Protein AF-A0A392Q8U7-F1 (afdb_monomer)

Solvent-accessible surface area (backbone atoms only — not comparable to full-atom values): 6370 Å² total; per-residue (Å²): 109,75,68,58,57,28,57,77,69,73,33,41,71,47,76,48,48,31,69,77,49,61,53,99,48,90,65,51,25,44,49,48,54,52,50,53,56,49,52,37,59,79,44,52,52,18,37,39,35,34,36,45,46,36,64,45,47,71,56,70,81,80,61,81,98,56,88,42,72,41,54,54,34,50,51,47,47,52,57,50,54,62,59,40,74,78,67,76,43,49,47,79,45,77,39,58,92,44,79,90,56,58,62,69,78,80,69,58,131

Sequence (109 aa):
MARAVASEAGLNFLAVKGPELFSKWVGESEKAVRSLFVKARDNAPSVIFFDEIDSLAMNRGRDGDGVSVSDRVMAQLLVQMDGVRSRGDVAVIAATNRPDNIDPALLRP

InterPro domains:
  IPR003959 ATPase, AAA-type, core [PF00004] (1-108)
  IPR003960 ATPase, AAA-type, conserved site [PS00674] (90-108)
  IPR027417 P-loop containing nucleoside triphosphate hydrolase [G3DSA:3.40.50.300] (1-108)
  IPR027417 P-loop containing nucleoside triphosphate hydrolase [SSF52540] (1-108)
  IPR050168 AAA ATPase domain-containing protein [PTHR23077] (1-109)

Nearest PDB structures (foldseek):
  8rhn-assembly1_L  TM=9.104E-01  e=3.230E-11  Homo sapiens
  8u0v-assembly1_D  TM=8.870E-01  e=6.528E-11  Saccharomyces cerevisiae
  7ln4-assembly1_E  TM=9.021E-01  e=1.817E-10  Homo sapiens
  8u9p-assembly1_A  TM=8.847E-01  e=6.959E-11  Saccharomyces cerevisiae
  8r64-assembly1_A  TM=8.630E-01  e=2.065E-09  Homo sapiens

Organism: NCBI:txid97028

Structure (mmCIF, N/CA/C/O backbone):
data_AF-A0A392Q8U7-F1
#
_entry.id   AF-A0A392Q8U7-F1
#
loop_
_atom_site.group_PDB
_atom_site.id
_atom_site.type_symbol
_atom_site.label_atom_id
_atom_site.label_alt_id
_atom_site.label_comp_id
_atom_site.label_asym_id
_atom_site.label_entity_id
_atom_site.label_seq_id
_atom_site.pdbx_PDB_ins_code
_atom_site.Cartn_x
_atom_site.Cartn_y
_atom_site.Cartn_z
_atom_site.occupancy
_atom_site.B_iso_or_equiv
_atom_site.auth_seq_id
_atom_site.auth_comp_id
_atom_site.auth_asym_id
_atom_site.auth_atom_id
_atom_site.pdbx_PDB_model_num
ATOM 1 N N . MET A 1 1 ? -16.336 -1.892 -0.224 1.00 59.09 1 MET A N 1
ATOM 2 C CA . MET A 1 1 ? -16.480 -2.984 0.767 1.00 59.09 1 MET A CA 1
ATOM 3 C C . MET A 1 1 ? -15.447 -2.877 1.885 1.00 59.09 1 MET A C 1
ATOM 5 O O . MET A 1 1 ? -15.865 -2.709 3.020 1.00 59.09 1 MET A O 1
ATOM 9 N N . ALA A 1 2 ? -14.139 -2.844 1.594 1.00 61.03 2 ALA A N 1
ATOM 10 C CA . ALA A 1 2 ? -13.083 -2.757 2.618 1.00 61.03 2 ALA A CA 1
ATOM 11 C C . ALA A 1 2 ? -13.249 -1.594 3.629 1.00 61.03 2 ALA A C 1
ATOM 13 O O . ALA A 1 2 ? -13.122 -1.800 4.832 1.00 61.03 2 ALA A O 1
ATOM 14 N N . ARG A 1 3 ? -13.644 -0.398 3.163 1.00 58.31 3 ARG A N 1
ATOM 15 C CA . ARG A 1 3 ? -13.894 0.766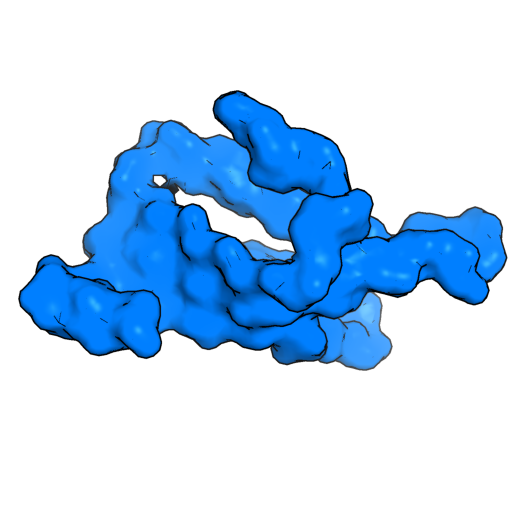 4.036 1.00 58.31 3 ARG A CA 1
ATOM 16 C C . ARG A 1 3 ? -15.055 0.571 5.020 1.00 58.31 3 ARG A C 1
ATOM 18 O O . ARG A 1 3 ? -14.977 1.043 6.144 1.00 58.31 3 ARG A O 1
ATOM 25 N N . ALA A 1 4 ? -16.123 -0.103 4.593 1.00 62.41 4 ALA A N 1
ATOM 26 C CA . ALA A 1 4 ? -17.308 -0.316 5.424 1.00 62.41 4 ALA A CA 1
ATOM 27 C C . ALA A 1 4 ? -17.014 -1.310 6.556 1.00 62.41 4 ALA A C 1
ATOM 29 O O . ALA A 1 4 ? -17.327 -1.026 7.705 1.00 62.41 4 ALA A O 1
ATOM 30 N N . VAL A 1 5 ? -16.313 -2.404 6.238 1.00 61.50 5 VAL A N 1
ATOM 31 C CA . VAL A 1 5 ? -15.900 -3.430 7.210 1.00 61.50 5 VAL A CA 1
ATOM 32 C C . VAL A 1 5 ? -14.970 -2.847 8.277 1.00 61.50 5 VAL A C 1
ATOM 34 O O . VAL A 1 5 ? -15.127 -3.129 9.459 1.00 61.50 5 VAL A O 1
ATOM 37 N N . ALA A 1 6 ? -14.024 -1.991 7.881 1.00 62.00 6 ALA A N 1
ATOM 38 C CA . ALA A 1 6 ? -13.104 -1.372 8.830 1.00 62.00 6 ALA A CA 1
ATOM 39 C C . ALA A 1 6 ? -13.793 -0.351 9.752 1.00 62.00 6 ALA A C 1
ATOM 41 O O . ALA A 1 6 ? -13.532 -0.350 10.952 1.00 62.00 6 ALA A O 1
ATOM 42 N N . SER A 1 7 ? -14.705 0.476 9.224 1.00 62.62 7 SER A N 1
ATOM 43 C CA . SER A 1 7 ? -15.474 1.415 10.052 1.00 62.62 7 SER A CA 1
ATOM 44 C C . SER A 1 7 ? -16.418 0.711 11.027 1.00 62.62 7 SER A C 1
ATOM 46 O O . SER A 1 7 ? -16.550 1.167 12.158 1.00 62.62 7 SER A O 1
ATOM 48 N N . GLU A 1 8 ? -17.041 -0.397 10.624 1.00 60.84 8 GLU A N 1
ATOM 49 C CA . GLU A 1 8 ? -17.920 -1.182 11.498 1.00 60.84 8 GLU A CA 1
ATOM 50 C C . GLU A 1 8 ? -17.135 -1.911 12.606 1.00 60.84 8 GLU A C 1
ATOM 52 O O . GLU A 1 8 ? -17.620 -2.042 13.727 1.00 60.84 8 GLU A O 1
ATOM 57 N N . ALA A 1 9 ? -15.884 -2.297 12.333 1.00 61.38 9 ALA A N 1
ATOM 58 C CA . ALA A 1 9 ? -14.971 -2.905 13.304 1.00 61.38 9 ALA A CA 1
ATOM 59 C C . ALA A 1 9 ? -14.226 -1.894 14.206 1.00 61.38 9 ALA A C 1
ATOM 61 O O . ALA A 1 9 ? -13.420 -2.305 15.040 1.00 61.38 9 ALA A O 1
ATOM 62 N N . GLY A 1 10 ? -14.448 -0.581 14.040 1.00 66.00 10 GLY A N 1
ATOM 63 C CA . GLY A 1 10 ? -13.736 0.464 14.791 1.00 66.00 10 GLY A CA 1
ATOM 64 C C . GLY A 1 10 ? -12.247 0.598 14.439 1.00 66.00 10 GLY A C 1
ATOM 65 O O . GLY A 1 10 ? -11.474 1.138 15.227 1.00 66.00 10 GLY A O 1
ATOM 66 N N . LEU A 1 11 ? -11.836 0.101 13.269 1.00 78.50 11 LEU A N 1
ATOM 67 C CA . LEU A 1 11 ? -10.451 0.106 12.799 1.00 78.50 11 LEU A CA 1
ATOM 68 C C . LEU A 1 11 ? -10.162 1.350 11.956 1.00 78.50 11 LEU A C 1
ATOM 70 O O . LEU A 1 11 ? -10.970 1.769 11.121 1.00 78.50 11 LEU A O 1
ATOM 74 N N . ASN A 1 12 ? -8.962 1.907 12.104 1.00 85.06 12 ASN A N 1
ATOM 75 C CA . ASN A 1 12 ? -8.525 3.009 11.255 1.00 85.06 12 ASN A CA 1
ATOM 76 C C . ASN A 1 12 ? -8.270 2.513 9.828 1.00 85.06 12 ASN A C 1
ATOM 78 O O . ASN A 1 12 ? -7.450 1.629 9.614 1.00 85.06 12 ASN A O 1
ATOM 82 N N . PHE A 1 13 ? -8.952 3.087 8.835 1.00 87.44 13 PHE A N 1
ATOM 83 C CA . PHE A 1 13 ? -8.863 2.640 7.442 1.00 87.44 13 PHE A CA 1
ATOM 84 C C . PHE A 1 13 ? -8.166 3.673 6.556 1.00 87.44 13 PHE A C 1
ATOM 86 O O . PHE A 1 13 ? -8.666 4.785 6.366 1.00 87.44 13 PHE A O 1
ATOM 93 N N . LEU A 1 14 ? -7.029 3.290 5.979 1.00 89.50 14 LEU A N 1
ATOM 94 C CA . LEU A 1 14 ? -6.215 4.114 5.090 1.00 89.50 14 LEU A CA 1
ATOM 95 C C . LEU A 1 14 ? -6.234 3.499 3.688 1.00 89.50 14 LEU A C 1
ATOM 97 O O . LEU A 1 14 ? -5.546 2.516 3.443 1.00 89.50 14 LEU A O 1
ATOM 101 N N . ALA A 1 15 ? -7.014 4.067 2.768 1.00 87.88 15 ALA A N 1
ATOM 102 C CA . ALA A 1 15 ? -7.030 3.633 1.371 1.00 87.88 15 ALA A CA 1
ATOM 103 C C . ALA A 1 15 ? -6.142 4.521 0.503 1.00 87.88 15 ALA A C 1
ATOM 105 O O . ALA A 1 15 ? -6.194 5.744 0.630 1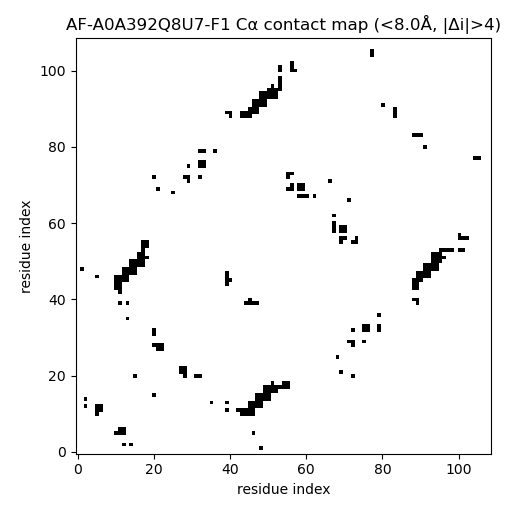.00 87.88 15 ALA A O 1
ATOM 106 N N . VAL A 1 16 ? -5.371 3.895 -0.383 1.00 88.31 16 VAL A N 1
ATOM 107 C CA . VAL A 1 16 ? -4.503 4.560 -1.357 1.00 88.31 16 VAL A CA 1
ATOM 108 C C . VAL A 1 16 ? -4.580 3.810 -2.680 1.00 88.31 16 VAL A C 1
ATOM 110 O O . VAL A 1 16 ? -4.527 2.580 -2.694 1.00 88.31 16 VAL A O 1
ATOM 113 N N . LYS A 1 17 ? -4.681 4.532 -3.796 1.00 85.56 17 LYS A N 1
ATOM 114 C CA . LYS A 1 17 ? -4.562 3.916 -5.125 1.00 85.56 17 LYS A CA 1
ATOM 115 C C . LYS A 1 17 ? -3.105 3.879 -5.571 1.00 85.56 17 LYS A C 1
ATOM 117 O O . LYS A 1 17 ? -2.364 4.828 -5.328 1.00 85.56 17 LYS A O 1
ATOM 122 N N . GLY A 1 18 ? -2.691 2.826 -6.269 1.00 77.81 18 GLY A N 1
ATOM 123 C CA . GLY A 1 18 ? -1.328 2.663 -6.776 1.00 77.81 18 GLY A CA 1
ATOM 124 C C . GLY A 1 18 ? -0.783 3.897 -7.519 1.00 77.81 18 GLY A C 1
ATOM 125 O O . GLY A 1 18 ? 0.325 4.335 -7.201 1.00 77.81 18 GLY A O 1
ATOM 126 N N . PRO A 1 19 ? -1.549 4.545 -8.423 1.00 78.44 19 PRO A N 1
ATOM 127 C CA . PRO A 1 19 ? -1.123 5.771 -9.100 1.00 78.44 19 PRO A CA 1
ATOM 128 C C . PRO A 1 19 ? -0.889 6.967 -8.167 1.00 78.44 19 PRO A C 1
ATOM 130 O O . PRO A 1 19 ? -0.054 7.817 -8.462 1.00 78.44 19 PRO A O 1
ATOM 133 N N . GLU A 1 20 ? -1.591 7.042 -7.034 1.00 78.12 20 GLU A N 1
ATOM 134 C CA . GLU A 1 20 ? -1.479 8.152 -6.073 1.00 78.12 20 GLU A CA 1
ATOM 135 C C . GLU A 1 20 ? -0.154 8.125 -5.301 1.00 78.12 20 GLU A C 1
ATOM 137 O O . GLU A 1 20 ? 0.268 9.141 -4.751 1.00 78.12 20 GLU A O 1
ATOM 142 N N . LEU A 1 21 ? 0.530 6.977 -5.283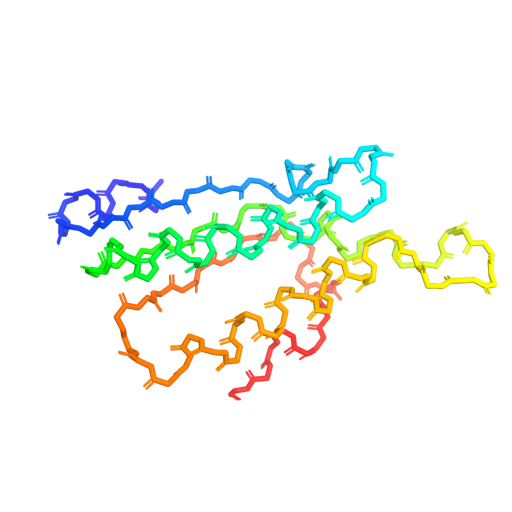 1.00 75.44 21 LEU A N 1
ATOM 143 C CA . LEU A 1 21 ? 1.866 6.850 -4.703 1.00 75.44 21 LEU A CA 1
ATOM 144 C C . LEU A 1 21 ? 2.959 7.410 -5.616 1.00 75.44 21 LEU A C 1
ATOM 146 O O . LEU A 1 21 ? 4.094 7.554 -5.167 1.00 75.44 21 LEU A O 1
ATOM 150 N N . PHE A 1 22 ? 2.645 7.733 -6.874 1.00 72.19 22 PHE A N 1
ATOM 151 C CA . PHE A 1 22 ? 3.600 8.288 -7.822 1.00 72.19 22 PHE A CA 1
ATOM 152 C C . PHE A 1 22 ? 3.553 9.817 -7.851 1.00 72.19 22 PHE A C 1
ATOM 154 O O . PHE A 1 22 ? 2.612 10.434 -8.343 1.00 72.19 22 PHE A O 1
ATOM 161 N N . SER A 1 23 ? 4.636 10.435 -7.391 1.00 63.38 23 SER A N 1
ATOM 162 C CA . SER A 1 23 ? 4.956 11.838 -7.641 1.00 63.38 23 SER A CA 1
ATOM 163 C C . SER A 1 23 ? 5.876 11.973 -8.862 1.00 63.38 23 SER A C 1
ATOM 165 O O . SER A 1 23 ? 6.710 11.106 -9.129 1.00 63.38 23 SER A O 1
ATOM 167 N N . LYS A 1 24 ? 5.761 13.092 -9.595 1.00 52.16 24 LYS A N 1
ATOM 168 C CA . LYS A 1 24 ? 6.728 13.484 -10.642 1.00 52.16 24 LYS A CA 1
ATOM 169 C C . LYS A 1 24 ? 8.099 13.869 -10.061 1.00 52.16 24 LYS A C 1
ATOM 171 O O . LYS A 1 24 ? 9.060 13.997 -10.815 1.00 52.16 24 LYS A O 1
ATOM 176 N N . TRP A 1 25 ? 8.193 14.065 -8.747 1.00 51.38 25 TRP A N 1
ATOM 177 C CA . TRP A 1 25 ? 9.406 14.463 -8.044 1.00 51.38 25 TRP A CA 1
ATOM 178 C C . TRP A 1 25 ? 10.112 13.244 -7.445 1.00 51.38 25 TRP A C 1
ATOM 180 O O . TRP A 1 25 ? 9.531 12.460 -6.691 1.00 51.38 25 TRP A O 1
ATOM 190 N N . VAL A 1 26 ? 11.396 13.092 -7.773 1.00 57.97 26 VAL A N 1
ATOM 191 C CA . VAL A 1 26 ? 12.242 11.998 -7.277 1.00 57.97 26 VAL A CA 1
ATOM 192 C C . VAL A 1 26 ? 12.278 12.017 -5.742 1.00 57.97 26 VAL A C 1
ATOM 194 O O . VAL A 1 26 ? 12.597 13.036 -5.138 1.00 57.97 26 VAL A O 1
ATOM 197 N N . GLY A 1 27 ? 11.955 10.884 -5.108 1.00 70.69 27 GLY A N 1
ATOM 198 C CA . GLY A 1 27 ? 11.995 10.697 -3.649 1.00 70.69 27 GLY A CA 1
ATOM 199 C C . GLY A 1 27 ? 10.703 11.046 -2.896 1.00 70.69 27 GLY A C 1
ATOM 200 O O . GLY A 1 27 ? 10.495 10.552 -1.786 1.00 70.69 27 GLY A O 1
ATOM 201 N N . GLU A 1 28 ? 9.784 11.817 -3.485 1.00 82.06 28 GLU A N 1
ATOM 202 C CA . GLU A 1 28 ? 8.491 12.099 -2.840 1.00 82.06 28 GLU A CA 1
ATOM 203 C C . GLU A 1 28 ? 7.618 10.848 -2.723 1.00 82.06 28 GLU A C 1
ATOM 205 O O . GLU A 1 28 ? 7.005 10.624 -1.680 1.00 82.06 28 GLU A O 1
ATOM 210 N N . SER A 1 29 ? 7.624 9.994 -3.746 1.00 84.31 29 SER A N 1
ATOM 211 C CA . SER A 1 29 ? 6.887 8.727 -3.755 1.00 84.31 29 SER A CA 1
ATOM 212 C C . SER A 1 29 ? 7.328 7.789 -2.618 1.00 84.31 29 SER A C 1
ATOM 214 O O 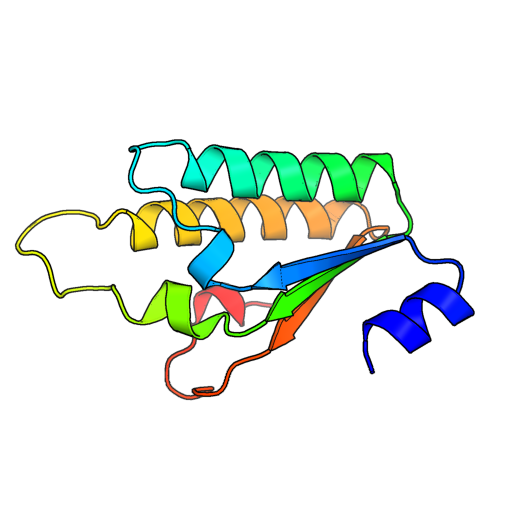. SER A 1 29 ? 6.506 7.228 -1.894 1.00 84.31 29 SER A O 1
ATOM 216 N N . GLU A 1 30 ? 8.639 7.671 -2.377 1.00 86.88 30 GLU A N 1
ATOM 217 C CA . GLU A 1 30 ? 9.196 6.856 -1.282 1.00 86.88 30 GLU A CA 1
ATOM 218 C C . GLU A 1 30 ? 8.817 7.418 0.099 1.00 86.88 30 GLU A C 1
ATOM 220 O O . GLU A 1 30 ? 8.529 6.672 1.046 1.00 86.88 30 GLU A O 1
ATOM 225 N N . LYS A 1 31 ? 8.798 8.753 0.219 1.00 88.25 31 LYS A N 1
ATOM 226 C CA . LYS A 1 31 ? 8.372 9.451 1.435 1.00 88.25 31 LYS A CA 1
ATOM 227 C C . LYS A 1 31 ? 6.874 9.289 1.681 1.00 88.25 31 LYS A C 1
ATOM 229 O O . LYS A 1 31 ? 6.483 9.147 2.841 1.00 88.25 31 LYS A O 1
ATOM 234 N N . ALA A 1 32 ? 6.053 9.270 0.632 1.00 88.00 32 ALA A N 1
ATOM 235 C CA . ALA A 1 32 ? 4.617 9.024 0.727 1.00 88.00 32 ALA A CA 1
ATOM 236 C C . ALA A 1 32 ? 4.343 7.624 1.293 1.00 88.00 32 ALA A C 1
ATOM 238 O O . ALA A 1 32 ? 3.618 7.504 2.282 1.00 88.00 32 ALA A O 1
ATOM 239 N N . VAL A 1 33 ? 5.023 6.595 0.768 1.00 90.12 33 VAL A N 1
ATOM 240 C CA . VAL A 1 33 ? 4.948 5.224 1.304 1.00 90.12 33 VAL A CA 1
ATOM 241 C C . VAL A 1 33 ? 5.354 5.193 2.778 1.00 90.12 33 VAL A C 1
ATOM 243 O O . VAL A 1 33 ? 4.601 4.703 3.616 1.00 90.12 33 VAL A O 1
ATOM 246 N N . ARG A 1 34 ? 6.503 5.774 3.150 1.00 91.12 34 ARG A N 1
ATOM 247 C CA . ARG A 1 34 ? 6.931 5.797 4.562 1.00 91.12 34 ARG A CA 1
ATOM 248 C C . ARG A 1 34 ? 5.905 6.494 5.461 1.00 9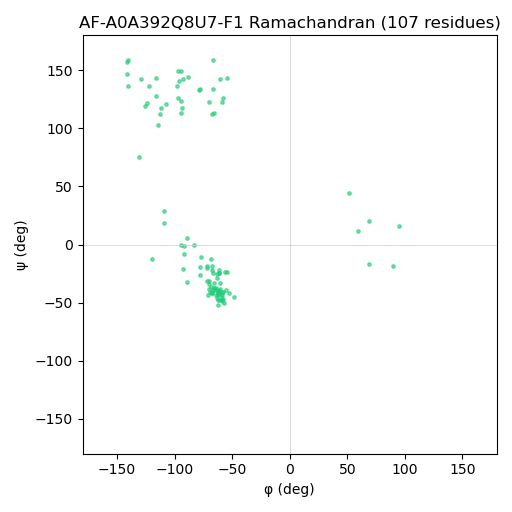1.12 34 ARG A C 1
ATOM 250 O O . ARG A 1 34 ? 5.564 5.970 6.519 1.00 91.12 34 ARG A O 1
ATOM 257 N N . SER A 1 35 ? 5.414 7.657 5.044 1.00 90.44 35 SER A N 1
ATOM 258 C CA . SER A 1 35 ? 4.448 8.454 5.811 1.00 90.44 35 SER A CA 1
ATOM 259 C C . SER A 1 35 ? 3.130 7.709 6.021 1.00 90.44 35 SER A C 1
ATOM 261 O O . SER A 1 35 ? 2.577 7.754 7.117 1.00 90.44 35 SER A O 1
ATOM 263 N N . LEU A 1 36 ? 2.660 6.974 5.007 1.00 91.19 36 LEU A N 1
ATOM 264 C CA . LEU A 1 36 ? 1.461 6.142 5.093 1.00 91.19 36 LEU A CA 1
ATOM 265 C C . LEU A 1 36 ? 1.589 5.082 6.195 1.00 91.19 36 LEU A C 1
ATOM 267 O O . LEU A 1 36 ? 0.710 4.973 7.047 1.00 91.19 36 LEU A O 1
ATOM 271 N N . PHE A 1 37 ? 2.703 4.349 6.225 1.00 91.31 37 PHE A N 1
ATOM 272 C CA . PHE A 1 37 ? 2.938 3.306 7.228 1.00 91.31 37 PHE A CA 1
ATOM 273 C C . PHE A 1 37 ? 3.228 3.85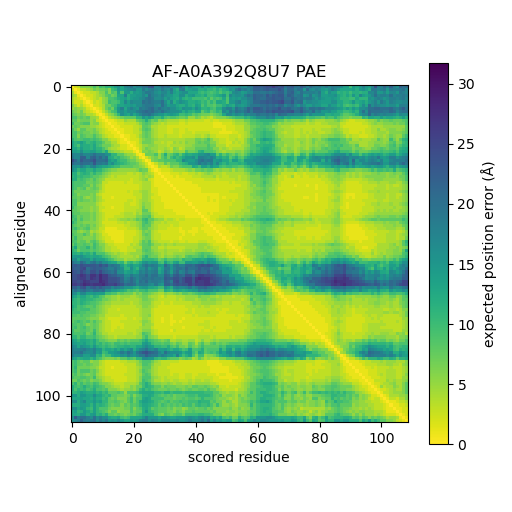9 8.626 1.00 91.31 37 PHE A C 1
ATOM 275 O O . PHE A 1 37 ? 2.903 3.213 9.619 1.00 91.31 37 PHE A O 1
ATOM 282 N N . VAL A 1 38 ? 3.853 5.034 8.745 1.00 90.88 38 VAL A N 1
ATOM 283 C CA . VAL A 1 38 ? 3.971 5.732 10.040 1.00 90.88 38 VAL A CA 1
ATOM 284 C C . VAL A 1 38 ? 2.580 6.091 10.556 1.00 90.88 38 VAL A C 1
ATOM 286 O O . VAL A 1 38 ? 2.208 5.657 11.639 1.00 90.88 38 VAL A O 1
ATOM 289 N N . LYS A 1 39 ? 1.757 6.745 9.730 1.00 90.19 39 LYS A N 1
ATOM 290 C CA . LYS A 1 39 ? 0.385 7.108 10.096 1.00 90.19 39 LYS A CA 1
ATOM 291 C C . LYS A 1 39 ? -0.461 5.890 10.471 1.00 90.19 39 LYS A C 1
ATOM 293 O O . LYS A 1 39 ? -1.225 5.961 11.425 1.00 90.19 39 LYS A O 1
ATOM 298 N N . ALA A 1 40 ? -0.329 4.779 9.750 1.00 90.50 40 ALA A N 1
ATOM 299 C CA . ALA A 1 40 ? -1.033 3.540 10.072 1.00 90.50 40 ALA A CA 1
ATOM 300 C C . ALA A 1 40 ? -0.643 2.986 11.450 1.00 90.50 40 ALA A C 1
ATOM 302 O O . ALA A 1 40 ? -1.518 2.602 12.222 1.00 90.50 40 ALA A O 1
ATOM 303 N N . ARG A 1 41 ? 0.656 2.987 11.774 1.00 88.38 41 ARG A N 1
ATOM 304 C CA . ARG A 1 41 ? 1.171 2.529 13.072 1.00 88.38 41 ARG A CA 1
ATOM 305 C C . ARG A 1 41 ? 0.750 3.439 14.219 1.00 88.38 41 ARG A C 1
ATOM 307 O O . ARG A 1 41 ? 0.348 2.938 15.260 1.00 88.38 41 ARG A O 1
ATOM 314 N N . ASP A 1 42 ? 0.798 4.751 14.014 1.00 89.19 42 ASP A N 1
ATOM 315 C CA . ASP A 1 42 ? 0.404 5.732 15.032 1.00 89.19 42 ASP A CA 1
ATOM 316 C C . ASP A 1 42 ? -1.101 5.674 15.338 1.00 89.19 42 ASP A C 1
ATOM 318 O O . ASP A 1 42 ? -1.532 6.044 16.425 1.00 89.19 42 ASP A O 1
ATOM 322 N N . ASN A 1 43 ? -1.897 5.189 14.381 1.00 88.31 43 ASN A N 1
ATOM 323 C CA . ASN A 1 43 ? -3.343 5.018 14.499 1.00 88.31 43 ASN A CA 1
ATOM 324 C C . ASN A 1 43 ? -3.737 3.532 14.585 1.00 88.31 43 ASN A C 1
ATOM 326 O O . ASN A 1 43 ? -4.815 3.149 14.139 1.00 88.31 43 ASN A O 1
ATOM 330 N N . ALA A 1 44 ? -2.872 2.667 15.108 1.00 86.38 44 ALA A N 1
ATOM 331 C CA . ALA A 1 44 ? -3.225 1.275 15.358 1.00 86.38 44 ALA A CA 1
ATOM 332 C C . ALA A 1 44 ? -4.407 1.158 16.361 1.00 86.38 44 ALA A C 1
ATOM 334 O O . ALA A 1 44 ? -4.464 1.942 17.310 1.00 86.38 44 ALA A O 1
ATOM 335 N N . PRO A 1 45 ? -5.345 0.202 16.188 1.00 89.69 45 PRO A N 1
ATOM 336 C CA . PRO A 1 45 ? -5.371 -0.821 15.145 1.00 89.69 45 PRO A CA 1
ATOM 337 C C . PRO A 1 45 ? -5.865 -0.267 13.795 1.00 89.69 45 PRO A C 1
ATOM 339 O O . PRO A 1 45 ? -6.870 0.449 13.723 1.00 89.69 45 PRO A O 1
ATOM 342 N N . SER A 1 46 ? -5.151 -0.582 12.709 1.00 89.75 46 SER A N 1
ATOM 343 C CA . SER A 1 46 ? -5.431 -0.005 11.388 1.00 89.75 46 SER A CA 1
ATOM 344 C C . SER A 1 46 ? -5.310 -0.986 10.223 1.00 89.75 46 SER A C 1
ATOM 346 O O . SER A 1 46 ? -4.659 -2.025 10.301 1.00 89.75 46 SER A O 1
ATOM 348 N N . VAL A 1 47 ? -5.959 -0.635 9.115 1.00 90.56 47 VAL A N 1
ATOM 349 C CA . VAL A 1 47 ? -5.938 -1.350 7.843 1.00 90.56 47 VAL A CA 1
ATOM 350 C C . VAL A 1 47 ? -5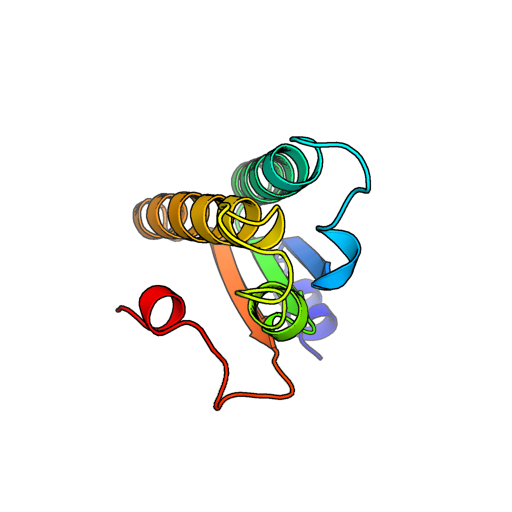.480 -0.388 6.752 1.00 90.56 47 VAL A C 1
ATOM 352 O O . VAL A 1 47 ? -6.118 0.641 6.517 1.00 90.56 47 VAL A O 1
ATOM 355 N N . ILE A 1 48 ? -4.399 -0.736 6.060 1.00 91.19 48 ILE A N 1
ATOM 356 C CA . ILE A 1 48 ? -3.962 -0.067 4.833 1.00 91.19 48 ILE A CA 1
ATOM 357 C C . ILE A 1 48 ? -4.527 -0.846 3.645 1.00 91.19 48 ILE A C 1
ATOM 359 O O . ILE A 1 48 ? -4.278 -2.042 3.523 1.00 91.19 48 ILE A O 1
ATOM 363 N N . PHE A 1 49 ? -5.276 -0.181 2.770 1.00 91.38 49 PHE A N 1
ATOM 364 C CA . PHE A 1 49 ? -5.837 -0.761 1.555 1.00 91.38 49 PHE A CA 1
ATOM 365 C C . PHE A 1 49 ? -5.192 -0.136 0.317 1.00 91.38 49 PHE A C 1
ATOM 367 O O . PHE A 1 49 ? -5.407 1.042 0.036 1.00 91.38 49 PHE A O 1
ATOM 374 N N . PHE A 1 50 ? -4.424 -0.931 -0.422 1.00 89.75 50 PHE A N 1
ATOM 375 C CA . PHE A 1 50 ? -3.868 -0.557 -1.717 1.00 89.75 50 PHE A CA 1
ATOM 376 C C . PHE A 1 50 ? -4.798 -1.024 -2.834 1.00 89.75 50 PHE A C 1
ATOM 378 O O . PHE A 1 50 ? -5.007 -2.221 -2.994 1.00 89.75 50 PHE A O 1
ATOM 385 N N . ASP A 1 51 ? -5.340 -0.098 -3.614 1.00 88.25 51 ASP A N 1
ATOM 386 C CA . ASP A 1 51 ? -6.080 -0.425 -4.837 1.00 88.25 51 ASP A CA 1
ATOM 387 C C . ASP A 1 51 ? -5.169 -0.292 -6.059 1.00 88.25 51 ASP A C 1
ATOM 389 O O . ASP A 1 51 ? -4.272 0.551 -6.056 1.00 88.25 51 ASP A O 1
ATOM 393 N N . GLU A 1 52 ? -5.397 -1.091 -7.100 1.00 87.69 52 GLU A N 1
ATOM 394 C CA . GLU A 1 52 ? -4.592 -1.086 -8.335 1.00 87.69 52 GLU A CA 1
ATOM 395 C C . GLU A 1 52 ? -3.076 -1.210 -8.078 1.00 87.69 52 GLU A C 1
ATOM 397 O O . GLU A 1 52 ? -2.261 -0.486 -8.655 1.00 87.69 52 GLU A O 1
ATOM 402 N N . ILE A 1 53 ? -2.662 -2.122 -7.187 1.00 83.56 53 ILE A N 1
ATOM 403 C CA . ILE A 1 53 ? -1.239 -2.290 -6.837 1.00 83.56 53 ILE A CA 1
ATOM 404 C C . ILE A 1 53 ? -0.381 -2.701 -8.050 1.00 83.56 53 ILE A C 1
ATOM 406 O O . ILE A 1 53 ? 0.822 -2.447 -8.086 1.00 83.56 53 ILE A O 1
ATOM 410 N N . ASP A 1 54 ? -0.994 -3.280 -9.084 1.00 80.75 54 ASP A N 1
ATOM 411 C CA . ASP A 1 54 ? -0.365 -3.583 -10.368 1.00 80.75 54 ASP A CA 1
ATOM 412 C C . ASP A 1 54 ? 0.141 -2.339 -11.106 1.00 80.75 54 ASP A C 1
ATOM 414 O O . ASP A 1 54 ? 1.114 -2.434 -11.859 1.00 80.75 54 ASP A O 1
ATOM 418 N N . SER A 1 55 ? -0.416 -1.153 -10.840 1.00 79.25 55 SER A N 1
ATOM 419 C CA . SER A 1 55 ? 0.1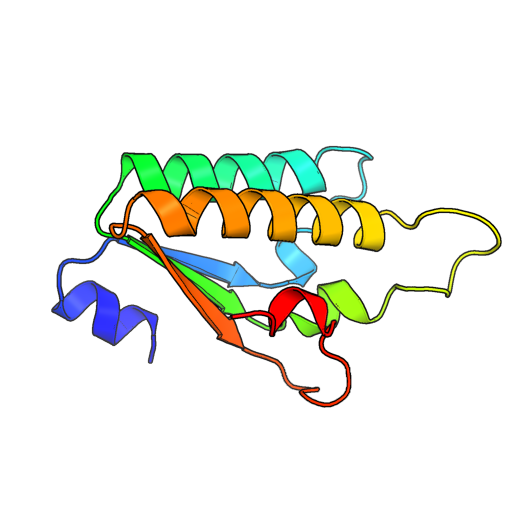11 0.095 -11.398 1.00 79.25 55 SER A CA 1
ATOM 420 C C . SER A 1 55 ? 1.536 0.396 -10.911 1.00 79.25 55 SER A C 1
ATOM 422 O O . SER A 1 55 ? 2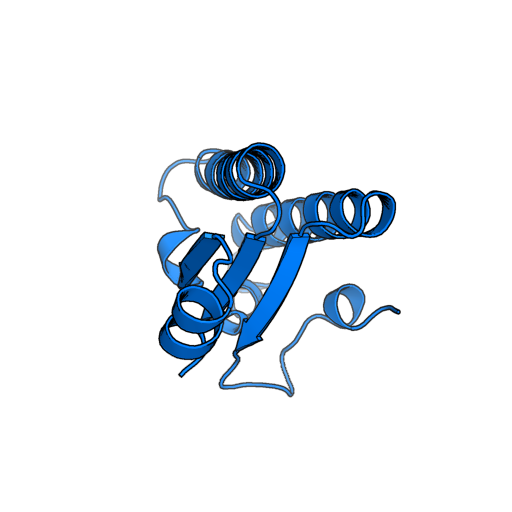.283 1.090 -11.599 1.00 79.25 55 SER A O 1
ATOM 424 N N . LEU A 1 56 ? 1.930 -0.120 -9.737 1.00 74.00 56 LEU A N 1
ATOM 425 C CA . LEU A 1 56 ? 3.295 -0.005 -9.211 1.00 74.00 56 LEU A CA 1
ATOM 426 C C . LEU A 1 56 ? 4.258 -0.989 -9.892 1.00 74.00 56 LEU A C 1
ATOM 428 O O . LEU A 1 56 ? 5.456 -0.723 -9.961 1.00 74.00 56 LEU A O 1
ATOM 432 N N . ALA A 1 57 ? 3.741 -2.110 -10.406 1.00 64.94 57 ALA A N 1
ATOM 433 C CA . ALA A 1 57 ? 4.523 -3.187 -11.012 1.00 64.94 57 ALA A CA 1
ATOM 434 C C . ALA A 1 57 ? 4.751 -3.004 -12.526 1.00 64.94 57 ALA A C 1
ATOM 436 O O . ALA A 1 57 ? 5.804 -3.379 -13.038 1.00 64.94 57 ALA A O 1
ATOM 437 N N . MET A 1 58 ? 3.809 -2.394 -13.256 1.00 58.03 58 MET A N 1
ATOM 438 C CA . MET A 1 58 ? 3.861 -2.302 -14.729 1.00 58.03 58 MET A CA 1
ATOM 439 C C . MET A 1 58 ? 4.980 -1.427 -15.307 1.00 58.03 58 MET A C 1
ATOM 441 O O . MET A 1 58 ? 5.304 -1.553 -16.486 1.00 58.03 58 MET A O 1
ATOM 445 N N . ASN A 1 59 ? 5.572 -0.537 -14.515 1.00 56.50 59 ASN A N 1
ATOM 446 C CA . ASN A 1 59 ? 6.619 0.373 -14.989 1.00 56.50 59 ASN A CA 1
ATOM 447 C C . ASN A 1 59 ? 8.037 -0.216 -14.874 1.00 56.50 59 ASN A C 1
ATOM 449 O O . ASN A 1 59 ? 9.012 0.483 -15.155 1.00 56.50 59 ASN A O 1
ATOM 453 N N . ARG A 1 60 ? 8.170 -1.491 -14.485 1.00 55.91 60 ARG A N 1
ATOM 454 C CA . ARG A 1 60 ? 9.447 -2.205 -14.548 1.00 55.91 60 ARG A CA 1
ATOM 455 C C . ARG A 1 60 ? 9.854 -2.412 -16.010 1.00 55.91 60 ARG A C 1
ATOM 457 O O . ARG A 1 60 ? 9.215 -3.169 -16.731 1.00 55.91 60 ARG A O 1
ATOM 464 N N . GLY A 1 61 ? 10.921 -1.741 -16.444 1.00 50.94 61 GLY A N 1
ATOM 465 C CA . GLY A 1 61 ? 11.616 -2.061 -17.697 1.00 50.94 61 GLY A CA 1
ATOM 466 C C . GLY A 1 61 ? 11.221 -1.278 -18.955 1.00 50.94 61 GLY A C 1
ATOM 467 O O . GLY A 1 61 ? 11.575 -1.718 -20.046 1.00 50.94 61 GLY A O 1
ATOM 468 N N . ARG A 1 62 ? 10.518 -0.137 -18.852 1.00 52.25 62 ARG A N 1
ATOM 469 C CA . ARG A 1 62 ? 10.258 0.735 -20.024 1.00 52.25 62 ARG A CA 1
ATOM 470 C C . ARG A 1 62 ? 11.270 1.861 -20.243 1.00 52.25 62 ARG A C 1
ATOM 472 O O . ARG A 1 62 ? 11.404 2.298 -21.381 1.00 52.25 62 ARG A O 1
ATOM 479 N N . ASP A 1 63 ? 12.018 2.254 -19.217 1.00 50.47 63 ASP A N 1
ATOM 480 C CA . ASP A 1 63 ? 13.085 3.249 -19.341 1.00 50.47 63 ASP A CA 1
ATOM 481 C C . ASP A 1 63 ? 14.442 2.543 -19.231 1.00 50.47 63 ASP A C 1
ATOM 483 O O . ASP A 1 63 ? 14.708 1.834 -18.261 1.00 50.47 63 ASP A O 1
ATOM 487 N N . GLY A 1 64 ? 15.260 2.667 -20.277 1.00 50.41 64 GLY A N 1
ATOM 488 C CA . GLY A 1 64 ? 16.516 1.938 -20.436 1.00 50.41 64 GLY A CA 1
ATOM 489 C C . GLY A 1 64 ? 17.498 2.094 -19.267 1.00 50.41 64 GLY A C 1
ATOM 490 O O . GLY A 1 64 ? 17.641 3.165 -18.687 1.00 50.41 64 GLY A O 1
ATOM 491 N N . ASP A 1 65 ? 18.197 0.996 -18.976 1.00 54.72 65 ASP A N 1
ATOM 492 C CA . ASP A 1 65 ? 19.468 0.908 -18.238 1.00 54.72 65 ASP A CA 1
ATOM 493 C C . ASP A 1 65 ? 19.528 1.440 -16.785 1.00 54.72 65 ASP A C 1
ATOM 495 O O . ASP A 1 65 ? 20.609 1.524 -16.203 1.00 54.72 65 ASP A O 1
ATOM 499 N N . GLY A 1 66 ? 18.391 1.751 -16.143 1.00 60.34 66 GLY A N 1
ATOM 500 C CA . GLY A 1 66 ? 18.357 2.276 -14.769 1.00 60.34 66 GLY A CA 1
ATOM 501 C C . GLY A 1 66 ? 17.217 1.752 -13.886 1.00 60.34 66 GLY A C 1
ATOM 502 O O . GLY A 1 66 ? 16.172 1.324 -14.365 1.00 60.34 66 GLY A O 1
ATOM 503 N N . VAL A 1 67 ? 17.412 1.819 -12.559 1.00 66.69 67 VAL A N 1
ATOM 504 C CA . VAL A 1 67 ? 16.367 1.528 -11.556 1.00 66.69 67 VAL A CA 1
ATOM 505 C C . VAL A 1 67 ? 15.266 2.582 -11.670 1.00 66.69 67 VAL A C 1
ATOM 507 O O . VAL A 1 67 ? 15.502 3.755 -11.350 1.00 66.69 67 VAL A O 1
ATOM 510 N N . SER A 1 68 ? 14.072 2.168 -12.099 1.00 77.31 68 SER A N 1
ATOM 511 C CA . SER A 1 68 ? 12.935 3.069 -12.302 1.00 77.31 68 SER A CA 1
ATOM 512 C C . SER A 1 68 ? 12.438 3.655 -10.974 1.00 77.31 68 SER A C 1
ATOM 514 O O . SER A 1 68 ? 12.660 3.096 -9.897 1.00 77.31 68 SER A O 1
ATOM 516 N N . VAL A 1 69 ? 11.724 4.786 -11.021 1.00 77.69 69 VAL A N 1
ATOM 517 C CA . VAL A 1 69 ? 11.061 5.348 -9.824 1.00 77.69 69 VAL A CA 1
ATOM 518 C C . VAL A 1 69 ? 10.138 4.303 -9.187 1.00 77.69 69 VAL A C 1
ATOM 520 O O . VAL A 1 69 ? 10.109 4.154 -7.968 1.00 77.69 69 VAL A O 1
ATOM 523 N N . SER A 1 70 ? 9.449 3.526 -10.016 1.00 77.38 70 SER A N 1
ATOM 524 C CA . SER A 1 70 ? 8.557 2.442 -9.604 1.00 77.38 70 SER A CA 1
ATOM 525 C C . SER A 1 70 ? 9.283 1.338 -8.842 1.00 77.38 70 SER A C 1
ATOM 527 O O . SER A 1 70 ? 8.777 0.872 -7.825 1.00 77.38 70 SER A O 1
ATOM 529 N N . ASP A 1 71 ? 10.500 0.978 -9.260 1.00 79.19 71 ASP A N 1
ATOM 530 C CA . ASP A 1 71 ? 11.323 -0.008 -8.551 1.00 79.19 71 ASP A CA 1
ATOM 531 C C . ASP A 1 71 ? 11.685 0.455 -7.145 1.00 79.19 71 ASP A C 1
ATOM 533 O O . ASP A 1 71 ? 11.599 -0.323 -6.195 1.00 79.19 71 ASP A O 1
ATOM 537 N N . ARG A 1 72 ? 12.041 1.735 -6.991 1.00 82.94 72 ARG A N 1
ATOM 538 C CA . ARG A 1 72 ? 12.387 2.303 -5.682 1.00 82.94 72 ARG A CA 1
ATOM 539 C C . ARG A 1 72 ? 11.178 2.375 -4.755 1.00 82.94 72 ARG A C 1
ATOM 541 O O . ARG A 1 72 ? 11.283 2.032 -3.580 1.00 82.94 72 ARG A O 1
ATOM 548 N N . VAL A 1 73 ? 10.019 2.768 -5.285 1.00 84.44 73 VAL A N 1
ATOM 549 C CA . VAL A 1 73 ? 8.756 2.805 -4.532 1.00 84.44 73 VAL A CA 1
ATOM 550 C C . VAL A 1 73 ? 8.340 1.402 -4.097 1.00 84.44 73 VAL A C 1
ATOM 552 O O . VAL A 1 73 ? 7.975 1.211 -2.939 1.00 84.44 73 VAL A O 1
ATOM 555 N N . MET A 1 74 ? 8.454 0.411 -4.986 1.00 82.56 74 MET A N 1
ATOM 556 C CA . MET A 1 74 ? 8.170 -0.988 -4.665 1.00 82.56 74 MET A CA 1
ATOM 557 C C . MET A 1 74 ? 9.128 -1.527 -3.596 1.00 82.56 74 MET A C 1
ATOM 559 O O . MET A 1 74 ? 8.687 -2.132 -2.623 1.00 82.56 74 MET A O 1
ATOM 563 N N . ALA A 1 75 ? 10.431 -1.262 -3.727 1.00 85.88 75 ALA A N 1
ATOM 564 C CA . ALA A 1 75 ? 11.417 -1.648 -2.721 1.00 85.88 75 ALA A CA 1
ATOM 565 C C . ALA A 1 75 ? 11.096 -1.029 -1.351 1.00 85.88 75 ALA A C 1
ATOM 567 O O . ALA A 1 75 ? 11.125 -1.716 -0.332 1.00 85.88 75 ALA A O 1
ATOM 568 N N . GLN A 1 76 ? 10.713 0.250 -1.322 1.00 88.75 76 GLN A N 1
ATOM 569 C CA . GLN A 1 76 ? 10.301 0.922 -0.094 1.00 88.75 76 GLN A CA 1
ATOM 570 C C . GLN A 1 76 ? 9.018 0.325 0.501 1.00 88.75 76 GLN A C 1
ATOM 572 O O . GLN A 1 76 ? 8.915 0.205 1.723 1.00 88.75 76 GLN A O 1
ATOM 577 N N . LEU A 1 77 ? 8.044 -0.048 -0.336 1.00 88.38 77 LEU A N 1
ATOM 578 C CA . LEU A 1 77 ? 6.815 -0.710 0.100 1.00 88.38 77 LEU A CA 1
ATOM 579 C C . LEU A 1 77 ? 7.129 -2.045 0.786 1.00 88.38 77 LEU A C 1
ATOM 581 O O . LEU A 1 77 ? 6.666 -2.263 1.903 1.00 88.38 77 LEU A O 1
ATOM 585 N N . LEU A 1 78 ? 7.976 -2.877 0.172 1.00 87.56 78 LEU A N 1
ATOM 586 C CA . LEU A 1 78 ? 8.432 -4.148 0.746 1.00 87.56 78 LEU A CA 1
ATOM 587 C C . LEU A 1 78 ? 9.115 -3.942 2.108 1.00 87.56 78 LEU A C 1
ATOM 589 O O . LEU A 1 78 ? 8.740 -4.587 3.084 1.00 87.56 78 LEU A O 1
ATOM 593 N N . VAL A 1 79 ? 10.025 -2.965 2.216 1.00 89.38 79 VAL A N 1
ATOM 594 C CA . VAL A 1 79 ? 10.692 -2.619 3.487 1.00 89.38 79 VAL A CA 1
ATOM 595 C C . VAL A 1 79 ? 9.688 -2.213 4.572 1.00 89.38 79 VAL A C 1
ATOM 597 O O . VAL A 1 79 ? 9.847 -2.578 5.738 1.00 89.38 79 VAL A O 1
ATOM 600 N N . GLN A 1 80 ? 8.650 -1.441 4.230 1.00 88.75 80 GLN A N 1
ATOM 601 C CA . GLN A 1 80 ? 7.621 -1.082 5.209 1.00 88.75 80 GLN A CA 1
ATOM 602 C C . GLN A 1 80 ? 6.740 -2.280 5.596 1.00 88.75 80 GLN A C 1
ATOM 604 O O . GLN A 1 80 ? 6.405 -2.417 6.774 1.00 88.75 80 GLN A O 1
ATOM 609 N N . MET A 1 81 ? 6.395 -3.152 4.642 1.00 86.12 81 MET A N 1
ATOM 610 C CA . MET A 1 81 ? 5.620 -4.372 4.894 1.00 86.12 81 MET A CA 1
ATOM 611 C C . MET A 1 81 ? 6.356 -5.335 5.832 1.00 86.12 81 MET A C 1
ATOM 613 O O . MET A 1 81 ? 5.741 -5.847 6.769 1.00 86.12 81 MET A O 1
ATOM 617 N N . ASP A 1 82 ? 7.669 -5.507 5.660 1.00 83.69 82 ASP A N 1
ATOM 618 C CA . ASP A 1 82 ? 8.503 -6.302 6.572 1.00 83.69 82 ASP A CA 1
ATOM 619 C C . ASP A 1 82 ? 8.478 -5.736 8.001 1.00 83.69 82 ASP A C 1
ATOM 621 O O . ASP A 1 82 ? 8.390 -6.480 8.980 1.00 83.69 82 ASP A O 1
ATOM 625 N N . GLY A 1 83 ? 8.475 -4.406 8.140 1.00 78.06 83 GLY A N 1
ATOM 626 C CA . GLY A 1 83 ? 8.383 -3.739 9.440 1.00 78.06 83 GLY A CA 1
ATOM 627 C C . GLY A 1 83 ? 7.047 -3.958 10.163 1.00 78.06 83 GLY A C 1
ATOM 628 O O . GLY A 1 83 ? 7.022 -4.035 11.395 1.00 78.06 83 GLY A O 1
ATOM 629 N N . VAL A 1 84 ? 5.939 -4.083 9.424 1.00 73.38 84 VAL A N 1
ATOM 630 C CA . VAL A 1 84 ? 4.588 -4.279 9.987 1.00 73.38 84 VAL A CA 1
ATOM 631 C C . VAL A 1 84 ? 4.408 -5.661 10.614 1.00 73.38 84 VAL A C 1
ATOM 633 O O . VAL A 1 84 ? 3.761 -5.773 11.658 1.00 73.38 84 VAL A O 1
ATOM 636 N N . ARG A 1 85 ? 5.041 -6.699 10.053 1.00 65.19 85 ARG A N 1
ATOM 637 C CA . ARG A 1 85 ? 4.947 -8.088 10.548 1.00 65.19 85 ARG A CA 1
ATOM 638 C C . ARG A 1 85 ? 5.340 -8.251 12.018 1.00 65.19 85 ARG A C 1
ATOM 640 O O . ARG A 1 85 ? 4.895 -9.187 12.669 1.00 65.19 85 ARG A O 1
ATOM 647 N N . SER A 1 86 ? 6.141 -7.330 12.552 1.00 61.47 86 SER A N 1
ATOM 648 C CA . SER A 1 86 ? 6.640 -7.387 13.929 1.00 61.47 86 SER A CA 1
ATOM 649 C C . SER A 1 86 ? 5.637 -6.957 15.008 1.00 61.47 86 SER A C 1
ATOM 651 O O . SER A 1 86 ? 5.855 -7.280 16.173 1.00 61.47 86 SER A O 1
ATOM 653 N N . ARG A 1 87 ? 4.572 -6.212 14.662 1.00 63.25 87 ARG A N 1
ATOM 654 C CA . ARG A 1 87 ? 3.707 -5.546 15.659 1.00 63.25 87 ARG A CA 1
ATOM 655 C C . ARG A 1 87 ? 2.240 -5.970 15.663 1.00 63.25 87 ARG A C 1
ATOM 657 O O . ARG A 1 87 ? 1.563 -5.648 16.620 1.00 63.25 87 ARG A O 1
ATOM 664 N N . GLY A 1 88 ? 1.743 -6.693 14.657 1.00 65.62 88 GLY A N 1
ATOM 665 C CA . GLY A 1 88 ? 0.384 -7.271 14.655 1.00 65.62 88 GLY A CA 1
ATOM 666 C C . GLY A 1 88 ? -0.793 -6.282 14.568 1.00 65.62 88 GLY A C 1
ATOM 667 O O . GLY A 1 88 ? -1.885 -6.691 14.190 1.00 65.62 88 GLY A O 1
ATOM 668 N N . ASP A 1 89 ? -0.582 -4.991 14.833 1.00 83.06 89 ASP A N 1
ATOM 669 C CA . ASP A 1 89 ? -1.672 -4.007 14.945 1.00 83.06 89 ASP A CA 1
ATOM 670 C C . ASP A 1 89 ? -2.023 -3.277 13.632 1.00 83.06 89 ASP A C 1
ATOM 672 O O . ASP A 1 89 ? -2.917 -2.427 13.596 1.00 83.06 89 ASP A O 1
ATOM 676 N N . VAL A 1 90 ? -1.309 -3.573 12.542 1.00 87.94 90 VAL A N 1
ATOM 677 C CA . VAL A 1 90 ? -1.555 -2.990 11.215 1.00 87.94 90 VAL A CA 1
ATOM 678 C C . VAL A 1 90 ? -1.738 -4.114 10.204 1.00 87.94 90 VAL A C 1
ATOM 680 O O . VAL A 1 90 ? -0.825 -4.904 9.975 1.00 87.94 90 VAL A O 1
ATOM 683 N N . ALA A 1 91 ? -2.905 -4.171 9.569 1.00 88.12 91 ALA A N 1
ATOM 684 C CA . ALA A 1 91 ? -3.175 -5.078 8.461 1.00 88.12 91 ALA A CA 1
ATOM 685 C C . ALA A 1 91 ? -2.972 -4.359 7.122 1.00 88.12 91 ALA A C 1
ATOM 687 O O . ALA A 1 91 ? -3.345 -3.197 6.964 1.00 88.12 91 ALA A O 1
ATOM 688 N N . VAL A 1 92 ? -2.404 -5.053 6.137 1.00 88.31 92 VAL A N 1
ATOM 689 C CA . VAL A 1 92 ? -2.253 -4.541 4.770 1.00 88.31 92 VAL A CA 1
ATOM 690 C C . VAL A 1 92 ? -3.074 -5.415 3.832 1.00 88.31 92 VAL A C 1
ATOM 692 O O . VAL A 1 92 ? -2.939 -6.634 3.836 1.00 88.31 92 VAL A O 1
ATOM 695 N N . ILE A 1 93 ? -3.926 -4.785 3.032 1.00 89.12 93 ILE A N 1
ATOM 696 C CA . ILE A 1 93 ? -4.758 -5.421 2.012 1.00 89.12 93 ILE A CA 1
ATOM 697 C C . ILE A 1 93 ? -4.419 -4.762 0.678 1.00 89.12 93 ILE A C 1
ATOM 699 O O . ILE A 1 93 ? -4.311 -3.540 0.608 1.00 89.12 93 ILE A O 1
ATOM 703 N N . ALA A 1 94 ? -4.267 -5.552 -0.381 1.00 88.69 94 ALA A N 1
ATOM 704 C CA . ALA A 1 94 ? -4.019 -5.045 -1.725 1.00 88.69 94 ALA A CA 1
ATOM 705 C C . ALA A 1 94 ? -4.996 -5.658 -2.737 1.00 88.69 94 ALA A C 1
ATOM 707 O O . ALA A 1 94 ? -5.326 -6.840 -2.644 1.00 88.69 94 ALA A O 1
ATOM 708 N N . ALA A 1 95 ? -5.437 -4.858 -3.705 1.00 88.81 95 ALA A N 1
ATOM 709 C CA . ALA A 1 95 ? -6.234 -5.267 -4.851 1.00 88.81 95 ALA A CA 1
ATOM 710 C C . ALA A 1 95 ? -5.446 -5.032 -6.146 1.00 88.81 95 ALA A C 1
ATOM 712 O O . ALA A 1 95 ? -4.691 -4.068 -6.272 1.00 88.81 95 ALA A O 1
ATOM 713 N N . THR A 1 96 ? -5.612 -5.939 -7.105 1.00 86.31 96 THR A N 1
ATOM 714 C CA . THR A 1 96 ? -4.974 -5.888 -8.424 1.00 86.31 96 THR A CA 1
ATOM 715 C C . THR A 1 96 ? -5.952 -6.365 -9.488 1.00 86.31 96 THR A C 1
ATOM 717 O O . THR A 1 96 ? -6.752 -7.268 -9.236 1.00 86.31 96 THR A O 1
ATOM 720 N N . ASN A 1 97 ? -5.855 -5.798 -10.690 1.00 85.62 97 ASN A N 1
ATOM 721 C CA . ASN A 1 97 ? -6.553 -6.314 -11.870 1.00 85.62 97 ASN A CA 1
ATOM 722 C C . ASN A 1 97 ? -5.699 -7.308 -12.673 1.00 85.62 97 ASN A C 1
ATOM 724 O O . ASN A 1 97 ? -6.196 -7.938 -13.606 1.00 85.62 97 ASN A O 1
ATOM 728 N N . ARG A 1 98 ? -4.415 -7.447 -12.324 1.00 83.44 98 ARG A N 1
ATOM 729 C CA . ARG A 1 98 ? -3.439 -8.312 -12.996 1.00 83.44 98 ARG A CA 1
ATOM 730 C C . ARG A 1 98 ? -2.689 -9.178 -11.983 1.00 83.44 98 ARG A C 1
ATOM 732 O O . ARG A 1 98 ? -1.539 -8.875 -11.651 1.00 83.44 98 ARG A O 1
ATOM 739 N N . PRO A 1 99 ? -3.326 -10.232 -11.443 1.00 79.19 99 PRO A N 1
ATOM 740 C CA . PRO A 1 99 ? -2.690 -11.125 -10.472 1.00 79.19 99 PRO A CA 1
ATOM 741 C C . PRO A 1 99 ? -1.457 -11.849 -11.035 1.00 79.19 99 PRO A C 1
ATOM 743 O O . PRO A 1 99 ? -0.555 -12.199 -10.283 1.00 79.19 99 PRO A O 1
ATOM 746 N N . ASP A 1 100 ? -1.393 -12.017 -12.355 1.00 78.56 100 ASP A N 1
ATOM 747 C CA . ASP A 1 100 ? -0.268 -12.567 -13.112 1.00 78.56 100 ASP A CA 1
ATOM 748 C C . ASP A 1 100 ? 0.987 -11.674 -13.096 1.00 78.56 100 ASP A C 1
ATOM 750 O O . ASP A 1 100 ? 2.091 -12.176 -13.289 1.00 78.56 100 ASP A O 1
ATOM 754 N N . ASN A 1 101 ? 0.834 -10.371 -12.829 1.00 73.44 101 ASN A N 1
ATOM 755 C CA . ASN A 1 101 ? 1.919 -9.382 -12.861 1.00 73.44 101 ASN A CA 1
ATOM 756 C C . ASN A 1 101 ? 2.329 -8.871 -11.467 1.00 73.44 101 ASN A C 1
ATOM 758 O O . ASN A 1 101 ? 2.955 -7.816 -11.353 1.00 73.44 101 ASN A O 1
ATOM 762 N N . ILE A 1 102 ? 1.975 -9.586 -10.395 1.00 72.94 102 ILE A N 1
ATOM 763 C CA . ILE A 1 102 ? 2.410 -9.238 -9.036 1.00 72.94 102 ILE A CA 1
ATOM 764 C C . ILE A 1 102 ? 3.866 -9.680 -8.832 1.00 72.94 102 ILE A C 1
ATOM 766 O O . ILE A 1 102 ? 4.228 -10.814 -9.141 1.00 72.94 102 ILE A O 1
ATOM 770 N N . ASP A 1 103 ? 4.696 -8.801 -8.257 1.00 72.88 103 ASP A N 1
ATOM 771 C CA . ASP A 1 103 ? 6.056 -9.154 -7.833 1.00 72.88 103 ASP A CA 1
ATOM 772 C C . ASP A 1 103 ? 6.002 -10.312 -6.809 1.00 72.88 103 ASP A C 1
ATOM 774 O O . ASP A 1 103 ? 5.383 -10.149 -5.752 1.00 72.88 103 ASP A O 1
ATOM 778 N N . PRO A 1 104 ? 6.666 -11.461 -7.055 1.00 75.38 104 PRO A N 1
ATOM 779 C CA . PRO A 1 104 ? 6.696 -12.578 -6.112 1.00 75.38 104 PRO A CA 1
ATOM 780 C C . PRO A 1 104 ? 7.186 -12.199 -4.710 1.00 75.38 104 PRO A C 1
ATOM 782 O O . PRO A 1 104 ? 6.855 -12.885 -3.746 1.00 75.38 104 PRO A O 1
ATOM 785 N N . ALA A 1 105 ? 7.961 -11.117 -4.566 1.00 73.12 105 ALA A N 1
ATOM 786 C CA . ALA A 1 105 ? 8.374 -10.588 -3.271 1.00 73.12 105 ALA A CA 1
ATOM 787 C C . ALA A 1 105 ? 7.185 -10.160 -2.393 1.00 73.12 105 ALA A C 1
ATOM 789 O O . ALA A 1 105 ? 7.248 -10.347 -1.181 1.00 73.12 105 ALA A O 1
ATOM 790 N N . LEU A 1 106 ? 6.092 -9.666 -2.989 1.00 71.75 106 LEU A N 1
ATOM 791 C CA . LEU A 1 106 ? 4.859 -9.306 -2.274 1.00 71.75 106 LEU A CA 1
ATOM 792 C C . LEU A 1 106 ? 4.074 -10.532 -1.787 1.00 71.75 106 LEU A C 1
ATOM 794 O O . LEU A 1 106 ? 3.256 -10.413 -0.879 1.00 71.75 106 LEU A O 1
ATOM 798 N N . LEU A 1 107 ? 4.316 -11.702 -2.385 1.00 70.81 107 LEU A N 1
ATOM 799 C CA . LEU A 1 107 ? 3.642 -12.962 -2.061 1.00 70.81 107 LEU A CA 1
ATOM 800 C C . LEU A 1 107 ? 4.416 -13.809 -1.043 1.00 70.81 107 LEU A C 1
ATOM 802 O O . LEU A 1 107 ? 3.986 -14.913 -0.708 1.00 70.81 107 LEU A O 1
ATOM 806 N N . ARG A 1 108 ? 5.577 -13.336 -0.573 1.00 71.69 108 ARG A N 1
ATOM 807 C CA . ARG A 1 108 ? 6.390 -14.079 0.396 1.00 71.69 108 ARG A CA 1
ATOM 808 C C . ARG A 1 108 ? 5.645 -14.172 1.736 1.00 71.69 108 ARG A C 1
ATOM 810 O O . ARG A 1 108 ? 5.137 -13.143 2.180 1.00 71.69 108 ARG A O 1
ATOM 817 N N . PRO A 1 109 ? 5.574 -15.352 2.377 1.00 57.97 109 PRO A N 1
ATOM 818 C CA . PRO A 1 109 ? 4.957 -15.517 3.695 1.00 57.97 109 PRO A CA 1
ATOM 819 C C . PRO A 1 109 ? 5.725 -14.769 4.783 1.00 57.97 109 PRO A C 1
ATOM 821 O O . PRO A 1 109 ? 6.953 -14.570 4.627 1.00 57.97 109 PRO A O 1
#

pLDDT: mean 77.01, std 12.5, range [50.41, 91.38]

Foldseek 3Di:
DVVVVCVVVVAAEAEDELVNLDDPDQPSSLVVLVVSLVVCVVRWLHEYEYEAVCSLQVPPPPDPDDQDSSNSNVVSNLVSVVVVVVPPGYHYHYYHPCPVRDDVSVVDD

Mean predicted aligned error: 7.8 Å

Secondary structure (DSSP, 8-state):
-HHHHHHHTT-EEEEEEGGGG--SSTTHHHHHHHHHHHHHHHT-SEEEEEESTHHHHTTTTSSTTS--HHHHHHHHHHHHHHHHTTTSSEEEEE--S-GGGS-GGGG--

Radius of gyration: 14.09 Å; Cα contacts (8 Å, |Δi|>4): 146; chains: 1; bounding box: 37×30×36 Å